Protein AF-A0A6P5RQX7-F1 (afdb_monomer_lite)

Foldseek 3Di:
DVPVLVVLVVVLVVLVVCLVDLVSLLVVVVVVVVVVVPPDDPPPDDPDDDDDDDDDDDDDDPPPPDDDDPPPVSVVVSVVSSVVSVVVSVVSVVVSVVVVVVVVVVVVVVVVVVVVVVD

InterPro domains:
  IPR039204 Magnesium transporter MRS2-like [PTHR13890] (1-102)

pLDDT: mean 71.57, std 18.92, range [36.16, 94.62]

Organism: Prunus avium (NCBI:txid42229)

Structure (mmCIF, N/CA/C/O backbone):
data_AF-A0A6P5RQX7-F1
#
_entry.id   AF-A0A6P5RQX7-F1
#
loop_
_atom_site.group_PDB
_atom_site.id
_atom_site.type_symbol
_atom_site.label_atom_id
_atom_site.label_alt_id
_atom_site.label_comp_id
_atom_site.label_asym_id
_atom_site.label_entity_id
_atom_site.label_seq_id
_atom_site.pdbx_PDB_ins_code
_atom_site.Cartn_x
_atom_site.Cartn_y
_atom_site.Cartn_z
_atom_site.occupancy
_atom_site.B_iso_or_equiv
_atom_site.auth_seq_id
_atom_site.auth_comp_id
_atom_site.auth_asym_id
_atom_site.auth_atom_id
_atom_site.pdbx_PDB_model_num
ATOM 1 N N . MET A 1 1 ? -15.799 2.959 12.706 1.00 58.81 1 MET A N 1
ATOM 2 C CA . MET A 1 1 ? -14.475 2.309 12.576 1.00 58.81 1 MET A CA 1
ATOM 3 C C . MET A 1 1 ? -14.263 1.589 11.246 1.00 58.81 1 MET A C 1
ATOM 5 O O . MET A 1 1 ? -13.166 1.661 10.719 1.00 58.81 1 MET A O 1
ATOM 9 N N . THR A 1 2 ? -15.286 0.970 10.652 1.00 71.06 2 THR A N 1
ATOM 10 C CA . THR A 1 2 ? -15.179 0.134 9.435 1.00 71.06 2 THR A CA 1
ATOM 11 C C . THR A 1 2 ? -14.559 0.805 8.202 1.00 71.06 2 THR A C 1
ATOM 13 O O . THR A 1 2 ? -13.843 0.154 7.451 1.00 71.06 2 THR A O 1
ATOM 16 N N . ARG A 1 3 ? -14.780 2.108 7.981 1.00 83.00 3 ARG A N 1
ATOM 17 C CA . ARG A 1 3 ? -14.325 2.784 6.750 1.00 83.00 3 ARG A CA 1
ATOM 18 C C . ARG A 1 3 ? -12.810 3.009 6.670 1.00 83.00 3 ARG A C 1
ATOM 20 O O . ARG A 1 3 ? -12.268 2.982 5.570 1.00 83.00 3 ARG A O 1
ATOM 27 N N . LEU A 1 4 ? -12.131 3.260 7.793 1.00 76.75 4 LEU A N 1
ATOM 28 C CA . LEU A 1 4 ? -10.672 3.431 7.795 1.00 76.75 4 LEU A CA 1
ATOM 29 C C . LEU A 1 4 ? -9.989 2.074 7.612 1.00 76.75 4 LEU A C 1
ATOM 31 O O . LEU A 1 4 ? -9.160 1.939 6.720 1.00 76.75 4 LEU A O 1
ATOM 35 N N . THR A 1 5 ? -10.419 1.065 8.373 1.00 78.38 5 THR A N 1
ATOM 36 C CA . THR A 1 5 ? -9.909 -0.307 8.265 1.00 78.38 5 THR A CA 1
ATOM 37 C C . THR A 1 5 ? -10.092 -0.869 6.857 1.00 78.38 5 THR A C 1
ATOM 39 O O . THR A 1 5 ? -9.146 -1.413 6.309 1.00 78.38 5 THR A O 1
ATOM 42 N N . ALA A 1 6 ? -11.248 -0.650 6.218 1.00 86.00 6 ALA A N 1
ATOM 43 C CA . ALA A 1 6 ? -11.485 -1.105 4.845 1.00 86.00 6 ALA A CA 1
ATOM 44 C C . ALA A 1 6 ? -10.532 -0.466 3.820 1.00 86.00 6 ALA A C 1
ATOM 46 O O . ALA A 1 6 ? -10.091 -1.128 2.888 1.00 86.00 6 ALA A O 1
ATOM 47 N N . ARG A 1 7 ? -10.195 0.821 3.983 1.00 87.19 7 ARG A N 1
ATOM 48 C CA . ARG A 1 7 ? -9.247 1.502 3.086 1.00 87.19 7 ARG A CA 1
ATOM 49 C C . ARG A 1 7 ? -7.816 1.024 3.299 1.00 87.19 7 ARG A C 1
ATOM 51 O O . ARG A 1 7 ? -7.095 0.884 2.325 1.00 87.19 7 ARG A O 1
ATOM 58 N N . VAL A 1 8 ? -7.421 0.792 4.550 1.00 81.94 8 VAL A N 1
ATOM 59 C CA . VAL A 1 8 ? -6.088 0.269 4.882 1.00 81.94 8 VAL A CA 1
ATOM 60 C C . VAL A 1 8 ? -5.938 -1.168 4.383 1.00 81.94 8 VAL A C 1
ATOM 62 O O . VAL A 1 8 ? -4.931 -1.479 3.765 1.00 81.94 8 VAL A O 1
ATOM 65 N N . GLN A 1 9 ? -6.964 -2.003 4.567 1.00 84.31 9 GLN A N 1
ATOM 66 C CA . GLN A 1 9 ? -6.983 -3.368 4.046 1.00 84.31 9 GLN A CA 1
ATOM 67 C C . GLN A 1 9 ? -6.858 -3.382 2.521 1.00 84.31 9 GLN A C 1
ATOM 69 O O . GLN A 1 9 ? -6.023 -4.091 1.989 1.00 84.31 9 GLN A O 1
ATOM 74 N N . LYS A 1 10 ? -7.604 -2.517 1.825 1.00 90.25 10 LYS A N 1
ATOM 75 C CA . LYS A 1 10 ? -7.499 -2.400 0.369 1.00 90.25 10 LYS A CA 1
ATOM 76 C C . LYS A 1 10 ? -6.079 -2.041 -0.095 1.00 90.25 10 LYS A C 1
ATOM 78 O O . LYS A 1 10 ? -5.602 -2.615 -1.061 1.00 90.25 10 LYS A O 1
ATOM 83 N N . VAL A 1 11 ? -5.416 -1.102 0.585 1.00 88.50 11 VAL A N 1
ATOM 84 C CA . VAL A 1 11 ? -4.027 -0.731 0.259 1.00 88.50 11 VAL A CA 1
ATOM 85 C C . VAL A 1 11 ? -3.074 -1.902 0.502 1.00 88.50 11 VAL A C 1
ATOM 87 O O . VAL A 1 11 ? -2.168 -2.104 -0.294 1.00 88.50 11 VAL A O 1
ATOM 90 N N . ARG A 1 12 ? -3.289 -2.681 1.569 1.00 90.00 12 ARG A N 1
ATOM 91 C CA . ARG A 1 12 ? -2.518 -3.899 1.846 1.00 90.00 12 ARG A CA 1
ATOM 92 C C . ARG A 1 12 ? -2.695 -4.932 0.728 1.00 90.00 12 ARG A C 1
ATOM 94 O O . ARG A 1 12 ? -1.697 -5.401 0.204 1.00 90.00 12 ARG A O 1
ATOM 101 N N . ASP A 1 13 ? -3.934 -5.216 0.332 1.00 90.38 13 ASP A N 1
ATOM 102 C CA . ASP A 1 13 ? -4.241 -6.230 -0.686 1.00 90.38 13 ASP A CA 1
ATOM 103 C C . ASP A 1 13 ? -3.711 -5.843 -2.083 1.00 90.38 13 ASP A C 1
ATOM 105 O O . ASP A 1 13 ? -3.285 -6.707 -2.845 1.00 90.38 13 ASP A O 1
ATOM 109 N N . GLU A 1 14 ? -3.749 -4.552 -2.442 1.00 90.38 14 GLU A N 1
ATOM 110 C CA . GLU A 1 14 ? -3.169 -4.043 -3.698 1.00 90.38 14 GLU A CA 1
ATOM 111 C C . GLU A 1 14 ? -1.634 -4.105 -3.680 1.00 90.38 14 GLU A C 1
ATOM 113 O O . GLU A 1 14 ? -1.022 -4.386 -4.707 1.00 90.38 14 GLU A O 1
ATOM 118 N N . LEU A 1 15 ? -1.012 -3.860 -2.522 1.00 87.25 15 LEU A N 1
ATOM 119 C CA . LEU A 1 15 ? 0.442 -3.909 -2.368 1.00 87.25 15 LEU A CA 1
ATOM 120 C C . LEU A 1 15 ? 0.976 -5.351 -2.359 1.00 87.25 15 LEU A C 1
ATOM 122 O O . LEU A 1 15 ? 2.039 -5.591 -2.913 1.00 87.25 15 LEU A O 1
ATOM 126 N N . GLU A 1 16 ? 0.232 -6.296 -1.776 1.00 89.44 16 GLU A N 1
ATOM 127 C CA . GLU A 1 16 ? 0.540 -7.736 -1.808 1.00 89.44 16 GLU A CA 1
ATOM 128 C C . GLU A 1 16 ? 0.488 -8.278 -3.243 1.00 89.44 16 GLU A C 1
ATOM 130 O O . GLU A 1 16 ? 1.441 -8.896 -3.695 1.00 89.44 16 GLU A O 1
ATOM 135 N N . GLN A 1 17 ? -0.566 -7.952 -4.002 1.00 89.12 17 GLN A N 1
ATOM 136 C CA . GLN A 1 17 ? -0.676 -8.363 -5.409 1.00 89.12 17 GLN A CA 1
ATOM 137 C C . GLN A 1 17 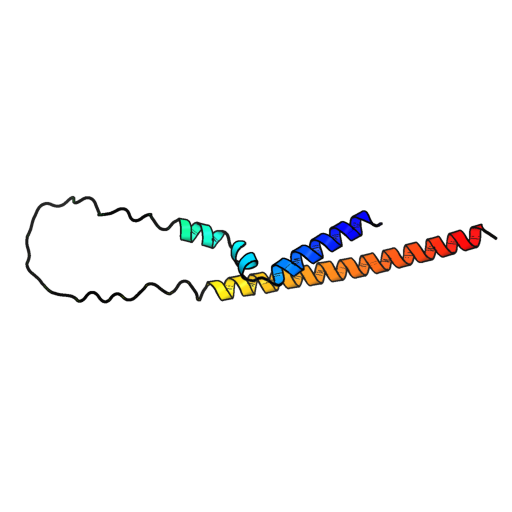? 0.463 -7.833 -6.284 1.00 89.12 17 GLN A C 1
ATOM 139 O O . GLN A 1 17 ? 0.927 -8.546 -7.162 1.00 89.12 17 GLN A O 1
ATOM 144 N N . LEU A 1 18 ? 0.907 -6.595 -6.048 1.00 88.31 18 LEU A N 1
ATOM 145 C CA . LEU A 1 18 ? 2.030 -6.012 -6.782 1.00 88.31 18 LEU A CA 1
ATOM 146 C C . LEU A 1 18 ? 3.376 -6.655 -6.407 1.00 88.31 18 LEU A C 1
ATOM 148 O O . LEU A 1 18 ? 4.265 -6.709 -7.245 1.00 88.31 18 LEU A O 1
ATOM 152 N N . LEU A 1 19 ? 3.539 -7.106 -5.158 1.00 85.75 19 LEU A N 1
ATOM 153 C CA . LEU A 1 19 ? 4.739 -7.826 -4.714 1.00 85.75 19 LEU A CA 1
ATOM 154 C C . LEU A 1 19 ? 4.802 -9.260 -5.261 1.00 85.75 19 LEU A C 1
ATOM 156 O O . LEU A 1 19 ? 5.894 -9.791 -5.404 1.00 85.75 19 LEU A O 1
ATOM 160 N N . ASP A 1 20 ? 3.660 -9.878 -5.569 1.00 89.31 20 ASP A N 1
ATOM 161 C CA . ASP A 1 20 ? 3.600 -11.243 -6.108 1.00 89.31 20 ASP A CA 1
ATOM 162 C C . ASP A 1 20 ? 3.934 -11.335 -7.618 1.00 89.31 20 ASP A C 1
ATOM 164 O O . ASP A 1 20 ? 4.200 -12.438 -8.105 1.00 89.31 20 ASP A O 1
ATOM 168 N N . ASP A 1 21 ? 3.898 -10.222 -8.368 1.00 88.06 21 ASP A N 1
ATOM 169 C CA . ASP A 1 21 ? 4.113 -10.190 -9.826 1.00 88.06 21 ASP A CA 1
ATOM 170 C C . ASP A 1 21 ? 5.214 -9.192 -10.244 1.00 88.06 21 ASP A C 1
ATOM 172 O O . ASP A 1 21 ? 5.004 -7.978 -10.343 1.00 88.06 21 ASP A O 1
ATOM 176 N N . ASP A 1 22 ? 6.400 -9.734 -10.540 1.00 80.88 22 ASP A N 1
ATOM 177 C CA . ASP A 1 22 ? 7.573 -8.979 -10.994 1.00 80.88 22 ASP A CA 1
ATOM 178 C C . ASP A 1 22 ? 7.337 -8.221 -12.317 1.00 80.88 22 ASP A C 1
ATOM 180 O O . ASP A 1 22 ? 7.966 -7.183 -12.546 1.00 80.88 22 ASP A O 1
ATOM 184 N N . ASP A 1 23 ? 6.431 -8.692 -13.189 1.00 80.62 23 ASP A N 1
ATOM 185 C CA . ASP A 1 23 ? 6.143 -8.034 -14.472 1.00 80.62 23 ASP A CA 1
ATOM 186 C C . ASP A 1 23 ? 5.379 -6.711 -14.251 1.00 80.62 23 ASP A C 1
ATOM 188 O O . ASP A 1 23 ? 5.726 -5.678 -14.840 1.00 80.62 23 ASP A O 1
ATOM 192 N N . ASP A 1 24 ? 4.386 -6.711 -13.353 1.00 82.56 24 ASP A N 1
ATOM 193 C CA . ASP A 1 24 ? 3.660 -5.499 -12.940 1.00 82.56 24 ASP A CA 1
ATOM 194 C C . ASP A 1 24 ? 4.586 -4.529 -12.175 1.00 82.56 24 ASP A C 1
ATOM 196 O O . ASP A 1 24 ? 4.460 -3.300 -12.285 1.00 82.56 24 ASP A O 1
ATOM 200 N N . MET A 1 25 ? 5.567 -5.064 -11.440 1.00 86.19 25 MET A N 1
ATOM 201 C CA . MET A 1 25 ? 6.573 -4.285 -10.716 1.00 86.19 25 MET A CA 1
ATOM 202 C C . MET A 1 25 ? 7.568 -3.591 -11.659 1.00 86.19 25 MET A C 1
ATOM 204 O O . MET A 1 25 ? 7.861 -2.399 -11.496 1.00 86.19 25 MET A O 1
ATOM 208 N N . ALA A 1 26 ? 8.043 -4.290 -12.693 1.00 77.50 26 ALA A N 1
ATOM 209 C CA . ALA A 1 26 ? 8.950 -3.745 -13.701 1.00 77.50 26 ALA A CA 1
ATOM 210 C C . ALA A 1 26 ? 8.326 -2.572 -14.480 1.00 77.50 26 ALA A C 1
ATOM 212 O O . ALA A 1 26 ? 9.016 -1.620 -14.873 1.00 77.50 26 ALA A O 1
ATOM 213 N N . ASP A 1 27 ? 7.003 -2.582 -14.656 1.00 77.00 27 ASP A N 1
ATOM 214 C CA . ASP A 1 27 ? 6.266 -1.543 -15.376 1.00 77.00 27 ASP A CA 1
ATOM 215 C C . ASP A 1 27 ? 6.282 -0.169 -14.670 1.00 77.00 27 ASP A C 1
ATOM 217 O O . ASP A 1 27 ? 6.112 0.875 -15.321 1.00 77.00 27 ASP A O 1
ATOM 221 N N . LEU A 1 28 ? 6.565 -0.138 -13.360 1.00 76.06 28 LEU A N 1
ATOM 222 C CA . LEU A 1 28 ? 6.739 1.089 -12.572 1.00 76.06 28 LEU A CA 1
ATOM 223 C C . LEU A 1 28 ? 8.070 1.802 -12.848 1.00 76.06 28 LEU A C 1
ATOM 225 O O . LEU A 1 28 ? 8.197 3.002 -12.575 1.00 76.06 28 LEU A O 1
ATOM 229 N N . TYR A 1 29 ? 9.051 1.123 -13.448 1.00 68.56 29 TYR A N 1
ATOM 230 C CA . TYR A 1 29 ? 10.355 1.697 -13.786 1.00 68.56 29 TYR A CA 1
ATOM 231 C C . TYR A 1 29 ? 10.301 2.532 -15.088 1.00 68.56 29 TYR A C 1
ATOM 233 O O . TYR A 1 29 ? 10.942 2.265 -16.110 1.00 68.56 29 TYR A O 1
ATOM 241 N N . LEU A 1 30 ? 9.521 3.620 -15.053 1.00 67.69 30 LEU A N 1
ATOM 242 C CA . LEU A 1 30 ? 9.188 4.467 -16.211 1.00 67.69 30 LEU A CA 1
ATOM 243 C C . LEU A 1 30 ? 10.401 5.129 -16.891 1.00 67.69 30 LEU A C 1
ATOM 245 O O . LEU A 1 30 ? 10.379 5.367 -18.103 1.00 67.69 30 LEU A O 1
ATOM 249 N N . SER A 1 31 ? 11.473 5.411 -16.143 1.00 64.00 31 SER A N 1
ATOM 250 C CA . SER A 1 31 ? 12.697 6.046 -16.661 1.00 64.00 31 SER A CA 1
ATOM 251 C C . SER A 1 31 ? 13.375 5.214 -17.756 1.00 64.00 31 SER A C 1
ATOM 253 O O . SER A 1 31 ? 13.911 5.763 -18.720 1.00 64.00 31 SER A O 1
ATOM 255 N N . ARG A 1 32 ? 13.293 3.882 -17.662 1.00 62.72 32 ARG A N 1
ATOM 256 C CA . ARG A 1 32 ? 13.812 2.946 -18.668 1.00 62.72 32 ARG A CA 1
ATOM 257 C C . ARG A 1 32 ? 12.869 2.810 -19.861 1.00 62.72 32 ARG A C 1
ATOM 259 O O . ARG A 1 32 ? 13.329 2.803 -21.003 1.00 62.72 32 ARG A O 1
ATOM 266 N N . LYS A 1 33 ? 11.556 2.779 -19.613 1.00 60.41 33 LYS A N 1
ATOM 267 C CA . LYS A 1 33 ? 10.509 2.709 -20.650 1.00 60.41 33 LYS A CA 1
ATOM 268 C C . LYS A 1 33 ? 10.582 3.906 -21.609 1.00 60.41 33 LYS A C 1
ATOM 270 O O . LYS A 1 33 ? 10.497 3.739 -22.825 1.00 60.41 33 LYS A O 1
ATOM 275 N N . LEU A 1 34 ? 10.855 5.102 -21.081 1.00 57.94 34 LEU A N 1
ATOM 276 C CA . LEU A 1 34 ? 11.112 6.315 -21.870 1.00 57.94 34 LEU A CA 1
ATOM 277 C C . LEU A 1 34 ? 12.457 6.282 -22.613 1.00 57.94 34 LEU A C 1
ATOM 279 O O . LEU A 1 34 ? 12.527 6.713 -23.765 1.00 57.94 34 LEU A O 1
ATOM 283 N N . ALA A 1 35 ? 13.511 5.731 -22.004 1.00 57.34 35 ALA A N 1
ATOM 284 C CA . ALA A 1 35 ? 14.810 5.567 -22.660 1.00 57.34 35 ALA A CA 1
ATOM 285 C C . ALA A 1 35 ? 14.754 4.573 -23.840 1.00 57.34 35 ALA A C 1
ATOM 287 O O . ALA A 1 35 ? 15.328 4.849 -24.894 1.00 57.34 35 ALA A O 1
ATOM 288 N N . GLY A 1 36 ? 14.009 3.469 -23.715 1.00 55.28 36 GLY A N 1
ATOM 289 C CA . GLY A 1 36 ? 13.765 2.510 -24.801 1.00 55.28 36 GLY A CA 1
ATOM 290 C C . GLY A 1 36 ? 12.896 3.072 -25.933 1.00 55.28 36 GLY A C 1
ATOM 291 O O . GLY A 1 36 ? 13.175 2.822 -27.105 1.00 55.28 36 GLY A O 1
ATOM 292 N N . ALA A 1 37 ? 11.906 3.911 -25.606 1.00 54.81 37 ALA A N 1
ATOM 293 C CA . ALA A 1 37 ? 11.092 4.632 -26.589 1.00 54.81 37 ALA A CA 1
ATOM 294 C C . ALA A 1 37 ? 11.861 5.754 -27.323 1.00 54.81 37 ALA A C 1
ATOM 296 O O . ALA A 1 37 ? 11.411 6.228 -28.364 1.00 54.81 37 ALA A O 1
ATOM 297 N N . SER A 1 38 ? 13.030 6.161 -26.810 1.00 45.34 38 SER A N 1
ATOM 298 C CA . SER A 1 38 ? 13.921 7.136 -27.456 1.00 45.34 38 SER A CA 1
ATOM 299 C C . SER A 1 38 ? 14.869 6.534 -28.502 1.00 45.34 38 SER A C 1
ATOM 301 O O . SER A 1 38 ? 15.633 7.275 -29.125 1.00 45.34 38 SER A O 1
ATOM 303 N N . SER A 1 39 ? 14.827 5.216 -28.746 1.00 42.31 39 SER A N 1
ATOM 304 C CA . SER A 1 39 ? 15.545 4.646 -29.890 1.00 42.31 39 SER A CA 1
ATOM 305 C C . SER A 1 39 ? 14.952 5.226 -31.174 1.00 42.31 39 SER A C 1
ATOM 307 O O . SER A 1 39 ? 13.743 5.094 -31.389 1.00 42.31 39 SER A O 1
ATOM 309 N N . PRO A 1 40 ? 15.751 5.885 -32.033 1.00 46.41 40 PRO A N 1
ATOM 310 C CA . PRO A 1 40 ? 15.217 6.454 -33.248 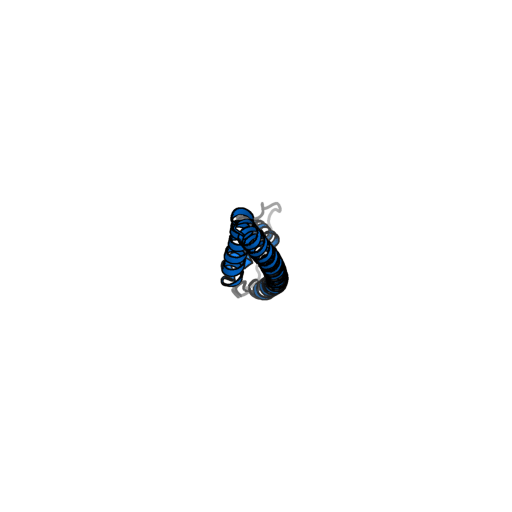1.00 46.41 40 PRO A CA 1
ATOM 311 C C . PRO A 1 40 ? 14.647 5.312 -34.078 1.00 46.41 40 PRO A C 1
ATOM 313 O O . PRO A 1 40 ? 15.331 4.332 -34.393 1.00 46.41 40 PRO A O 1
ATOM 316 N N . VAL A 1 41 ? 13.374 5.475 -34.435 1.00 42.97 41 VAL A N 1
ATOM 317 C CA . VAL A 1 41 ? 12.752 4.800 -35.566 1.00 42.97 41 VAL A CA 1
ATOM 318 C C . VAL A 1 41 ? 13.796 4.706 -36.677 1.00 42.97 41 VAL A C 1
ATOM 320 O O . VAL A 1 41 ? 14.531 5.664 -36.923 1.00 42.97 41 VAL A O 1
ATOM 323 N N . SER A 1 42 ? 13.911 3.537 -37.299 1.00 51.31 42 SER A N 1
ATOM 324 C CA . SER A 1 42 ? 14.839 3.300 -38.401 1.00 51.31 42 SER A CA 1
ATOM 325 C C . SER A 1 42 ? 14.603 4.315 -39.524 1.00 51.31 42 SER A C 1
ATOM 327 O O . SER A 1 42 ? 13.806 4.084 -40.428 1.00 51.31 42 SER A O 1
ATOM 329 N N . VAL A 1 43 ? 15.296 5.452 -39.470 1.00 40.53 43 VAL A N 1
ATOM 330 C CA . VAL A 1 43 ? 15.437 6.374 -40.588 1.00 40.53 43 VAL A CA 1
ATOM 331 C C . VAL A 1 43 ? 16.537 5.790 -41.450 1.00 40.53 43 VAL A C 1
ATOM 333 O O . VAL A 1 43 ? 17.726 5.828 -41.140 1.00 40.53 43 VAL A O 1
ATOM 336 N N . SER A 1 44 ? 16.085 5.162 -42.524 1.00 52.94 44 SER A N 1
ATOM 337 C CA . SER A 1 44 ? 16.889 4.760 -43.660 1.00 52.94 44 SER A CA 1
ATOM 338 C C . SER A 1 44 ? 17.812 5.896 -44.110 1.00 52.94 44 SER A C 1
ATOM 340 O O . SER A 1 44 ? 17.335 6.904 -44.623 1.00 52.94 44 SER A O 1
ATOM 342 N N . GLY A 1 45 ? 19.121 5.665 -43.993 1.00 49.09 45 GLY A N 1
ATOM 343 C CA . GLY A 1 45 ? 20.154 6.289 -44.820 1.00 49.09 45 GLY A CA 1
ATOM 344 C C . GLY A 1 45 ? 20.565 7.721 -44.436 1.00 49.09 45 GLY A C 1
ATOM 345 O O . GLY A 1 45 ? 19.734 8.624 -44.447 1.00 49.09 45 GLY A O 1
ATOM 346 N N . PRO A 1 46 ? 21.859 7.982 -44.175 1.00 44.66 46 PRO A N 1
ATOM 347 C CA . PRO A 1 46 ? 22.356 9.350 -44.064 1.00 44.66 46 PRO A CA 1
ATOM 348 C C . PRO A 1 46 ? 22.275 10.077 -45.425 1.00 44.66 46 PRO A C 1
ATOM 350 O O . PRO A 1 46 ? 22.573 9.463 -46.456 1.00 44.66 46 PRO A O 1
ATOM 353 N N . PRO A 1 47 ? 21.907 11.375 -45.469 1.00 42.97 47 PRO A N 1
ATOM 354 C CA . PRO A 1 47 ? 21.897 12.147 -46.703 1.00 42.97 47 PRO A CA 1
ATOM 355 C C . PRO A 1 47 ? 23.339 12.379 -47.173 1.00 42.97 47 PRO A C 1
ATOM 357 O O . PRO A 1 47 ? 24.163 13.000 -46.505 1.00 42.97 47 PRO A O 1
ATOM 360 N N . ASN A 1 48 ? 23.629 11.815 -48.338 1.00 50.00 48 ASN A N 1
ATOM 361 C CA . ASN A 1 48 ? 24.897 11.852 -49.050 1.00 50.00 48 ASN A CA 1
ATOM 362 C C . ASN A 1 48 ? 25.322 13.294 -49.398 1.00 50.00 48 ASN A C 1
ATOM 364 O O . ASN A 1 48 ? 24.697 13.925 -50.251 1.00 50.00 48 ASN A O 1
ATOM 368 N N . TRP A 1 49 ?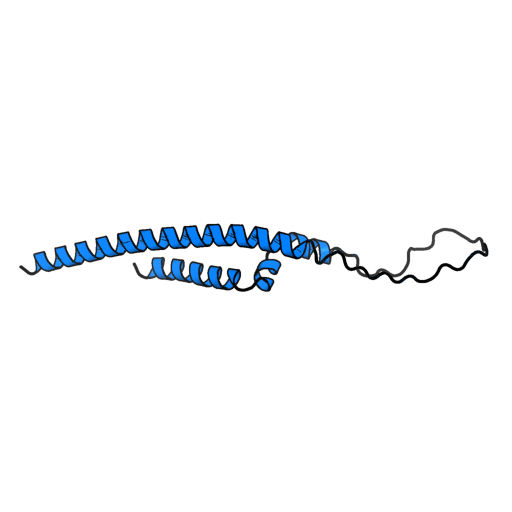 26.398 13.799 -48.783 1.00 46.84 49 TRP A N 1
ATOM 369 C CA . TRP A 1 49 ? 26.931 15.153 -49.025 1.00 46.84 49 TRP A CA 1
ATOM 370 C C . TRP A 1 49 ? 28.356 15.214 -49.586 1.00 46.84 49 TRP A C 1
ATOM 372 O O . TRP A 1 49 ? 28.978 16.273 -49.559 1.00 46.84 49 TRP A O 1
ATOM 382 N N . TYR A 1 50 ? 28.869 14.134 -50.184 1.00 39.34 50 TYR A N 1
ATOM 383 C CA . TYR A 1 50 ? 30.214 14.152 -50.774 1.00 39.34 50 TYR A CA 1
ATOM 384 C C . TYR A 1 50 ? 30.229 13.510 -52.173 1.00 39.34 50 TYR A C 1
ATOM 386 O O . TYR A 1 50 ? 29.731 12.393 -52.334 1.00 39.34 50 TYR A O 1
ATOM 394 N N . PRO A 1 51 ? 30.769 14.190 -53.206 1.00 44.72 51 PRO A N 1
ATOM 395 C CA . PRO A 1 51 ? 30.840 13.647 -54.554 1.00 44.72 51 PRO A CA 1
ATOM 396 C C . PRO A 1 51 ? 32.046 12.703 -54.706 1.00 44.72 51 PRO A C 1
ATOM 398 O O . PRO A 1 51 ? 33.172 13.055 -54.377 1.00 44.72 51 PRO A O 1
ATOM 401 N N . ALA A 1 52 ? 31.755 11.510 -55.229 1.00 43.75 52 ALA A N 1
ATOM 402 C CA . ALA A 1 52 ? 32.599 10.576 -55.983 1.00 43.75 52 ALA A CA 1
ATOM 403 C C . ALA A 1 52 ? 34.085 10.379 -55.597 1.00 43.75 52 ALA A C 1
ATOM 405 O O . ALA A 1 52 ? 34.947 11.204 -55.891 1.00 43.75 52 ALA A O 1
ATOM 406 N N . SER A 1 53 ? 34.416 9.154 -55.172 1.00 36.16 53 SER A N 1
ATOM 407 C CA . SER A 1 53 ? 35.621 8.430 -55.623 1.00 36.16 53 SER A CA 1
ATOM 408 C C . SER A 1 53 ? 35.428 6.912 -55.454 1.00 36.16 53 SER A C 1
ATOM 410 O O . SER A 1 53 ? 34.985 6.487 -54.386 1.00 36.16 53 SER A O 1
ATOM 412 N N . PRO A 1 54 ? 35.724 6.071 -56.469 1.00 51.22 54 PRO A N 1
ATOM 413 C CA . PRO A 1 54 ? 35.604 4.624 -56.360 1.00 51.22 54 PRO A CA 1
ATOM 414 C C . PRO A 1 54 ? 36.950 4.023 -55.942 1.00 51.22 54 PRO A C 1
ATOM 416 O O . PRO A 1 54 ? 37.871 3.947 -56.752 1.00 51.22 54 PRO A O 1
ATOM 419 N N . THR A 1 55 ? 37.061 3.541 -54.704 1.00 40.03 55 THR A N 1
ATOM 420 C CA . THR A 1 55 ? 38.214 2.727 -54.294 1.00 40.03 55 THR A CA 1
ATOM 421 C C . THR A 1 55 ? 37.743 1.359 -53.826 1.00 40.03 55 THR A C 1
ATOM 423 O O . THR A 1 55 ? 37.240 1.170 -52.723 1.00 40.03 55 THR A O 1
ATOM 426 N N . ILE A 1 56 ? 37.896 0.416 -54.753 1.00 50.12 56 ILE A N 1
ATOM 427 C CA . ILE A 1 56 ? 38.141 -1.016 -54.570 1.00 50.12 56 ILE A CA 1
ATOM 428 C C . ILE A 1 56 ? 38.712 -1.337 -53.180 1.00 50.12 56 ILE A C 1
ATOM 430 O O . ILE A 1 56 ? 39.790 -0.857 -52.840 1.00 50.12 56 ILE A O 1
ATOM 434 N N . GLY A 1 57 ? 38.066 -2.225 -52.416 1.00 40.44 57 GLY A N 1
ATOM 435 C CA . GLY A 1 57 ? 38.752 -2.826 -51.271 1.00 40.44 57 GLY A CA 1
ATOM 436 C C . GLY A 1 57 ? 37.896 -3.500 -50.206 1.00 40.44 57 GLY A C 1
ATOM 437 O O . GLY A 1 57 ? 37.470 -2.870 -49.253 1.00 40.44 57 GLY A O 1
ATOM 438 N N . SER A 1 58 ? 37.861 -4.827 -50.294 1.00 39.88 58 SER A N 1
ATOM 439 C CA . SER A 1 58 ? 37.858 -5.766 -49.166 1.00 39.88 58 SER A CA 1
ATOM 440 C C . SER A 1 58 ? 36.537 -6.192 -48.513 1.00 39.88 58 SER A C 1
ATOM 442 O O . SER A 1 58 ? 35.710 -5.425 -48.032 1.00 39.88 58 SER A O 1
ATOM 444 N N . LYS A 1 59 ? 36.424 -7.520 -48.480 1.00 57.47 59 LYS A N 1
ATOM 445 C CA . LYS A 1 59 ? 35.421 -8.362 -47.844 1.00 57.47 59 LYS A CA 1
ATOM 446 C C . LYS A 1 59 ? 35.629 -8.309 -46.334 1.00 57.47 59 LYS A C 1
ATOM 448 O O . LYS A 1 59 ? 36.697 -8.705 -45.874 1.00 57.47 59 LYS A O 1
ATOM 453 N N . ILE A 1 60 ? 34.609 -7.934 -45.567 1.00 47.09 60 ILE A N 1
ATOM 454 C CA . ILE A 1 60 ? 34.555 -8.301 -44.150 1.00 47.09 60 ILE A CA 1
ATOM 455 C C . ILE A 1 60 ? 33.156 -8.812 -43.840 1.00 47.09 60 ILE A C 1
ATOM 457 O O . ILE A 1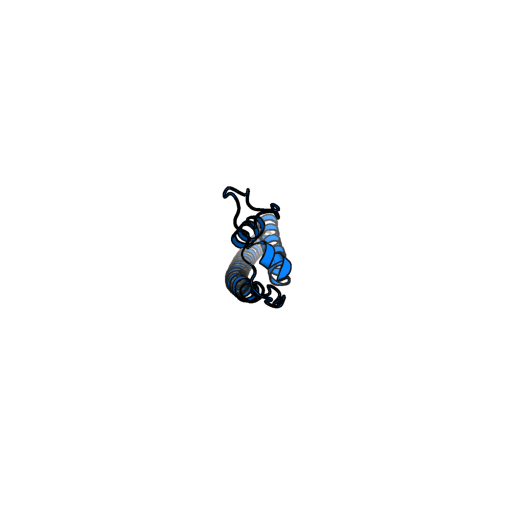 60 ? 32.133 -8.183 -44.102 1.00 47.09 60 ILE A O 1
ATOM 461 N N . SER A 1 61 ? 33.175 -10.045 -43.369 1.00 41.72 61 SER A N 1
ATOM 462 C CA . SER A 1 61 ? 32.077 -10.924 -43.045 1.00 41.72 61 SER A CA 1
ATOM 463 C C . SER A 1 61 ? 31.056 -10.258 -42.131 1.00 41.72 61 SER A C 1
ATOM 465 O O . SER A 1 61 ? 31.393 -9.669 -41.105 1.00 41.72 61 SER A O 1
ATOM 467 N N . ARG A 1 62 ? 29.787 -10.432 -42.497 1.00 52.62 62 ARG A N 1
ATOM 468 C CA . ARG A 1 62 ? 28.602 -10.158 -41.687 1.00 52.62 62 ARG A CA 1
ATOM 469 C C . ARG A 1 62 ? 28.628 -11.069 -40.453 1.00 52.62 62 ARG A C 1
ATOM 471 O O . ARG A 1 62 ? 28.031 -12.139 -40.448 1.00 52.62 62 ARG A O 1
ATOM 478 N N . ALA A 1 63 ? 29.362 -10.663 -39.423 1.00 42.16 63 ALA A N 1
ATOM 479 C CA . ALA A 1 63 ? 29.209 -11.197 -38.081 1.00 42.16 63 ALA A CA 1
ATOM 480 C C . ALA A 1 63 ? 28.012 -10.485 -37.448 1.00 42.16 63 ALA A C 1
ATOM 482 O O . ALA A 1 63 ? 28.149 -9.461 -36.782 1.00 42.16 63 ALA A O 1
ATOM 483 N N . SER A 1 64 ? 26.821 -11.023 -37.702 1.00 52.81 64 SER A N 1
ATOM 484 C CA . SER A 1 64 ? 25.647 -10.756 -36.882 1.00 52.81 64 SER A CA 1
ATOM 485 C C . SER A 1 64 ? 25.945 -11.260 -35.471 1.00 52.81 64 SER A C 1
ATOM 487 O O . SER A 1 64 ? 25.736 -12.430 -35.166 1.00 52.81 64 SER A O 1
ATOM 489 N N . ARG A 1 65 ? 26.481 -10.398 -34.606 1.00 51.34 65 ARG A N 1
ATOM 490 C CA . ARG A 1 65 ? 26.411 -10.615 -33.163 1.00 51.34 65 ARG A CA 1
ATOM 491 C C . ARG A 1 65 ? 25.269 -9.765 -32.657 1.00 51.34 65 ARG A C 1
ATOM 493 O O . ARG A 1 65 ? 25.379 -8.552 -32.527 1.00 51.34 65 ARG A O 1
ATOM 500 N N . ALA A 1 66 ? 24.160 -10.476 -32.508 1.00 45.62 66 ALA A N 1
ATOM 501 C CA . ALA A 1 66 ? 22.924 -10.039 -31.915 1.00 45.62 66 ALA A CA 1
ATOM 502 C C . ALA A 1 66 ? 23.181 -9.196 -30.664 1.00 45.62 66 ALA A C 1
ATOM 504 O O . ALA A 1 66 ? 23.919 -9.580 -29.756 1.00 45.62 66 ALA A O 1
ATOM 505 N N . SER A 1 67 ? 22.539 -8.041 -30.663 1.00 52.38 67 SER A N 1
ATOM 506 C CA . SER A 1 67 ? 22.264 -7.202 -29.515 1.00 52.38 67 SER A CA 1
ATOM 507 C C . SER A 1 67 ? 21.510 -8.027 -28.470 1.00 52.38 67 SER A C 1
ATOM 509 O O . SER A 1 67 ? 20.334 -8.297 -28.666 1.00 52.38 67 SER A O 1
ATOM 511 N N . ILE A 1 68 ? 22.162 -8.439 -27.381 1.00 55.34 68 ILE A N 1
ATOM 512 C CA . ILE A 1 68 ? 21.494 -8.888 -26.148 1.00 55.34 68 ILE A CA 1
ATOM 513 C C . ILE A 1 68 ? 22.399 -8.491 -24.977 1.00 55.34 68 ILE A C 1
ATOM 515 O O . ILE A 1 68 ? 23.285 -9.239 -24.574 1.00 55.34 68 ILE A O 1
ATOM 519 N N . ALA A 1 69 ? 22.225 -7.272 -24.472 1.00 45.94 69 ALA A N 1
ATOM 520 C CA . ALA A 1 69 ? 22.853 -6.822 -23.226 1.00 45.94 69 ALA A CA 1
ATOM 521 C C . ALA A 1 69 ? 21.901 -5.984 -22.354 1.00 45.94 69 ALA A C 1
ATOM 523 O O . ALA A 1 69 ? 22.345 -5.363 -21.398 1.00 45.94 69 ALA A O 1
ATOM 524 N N . THR A 1 70 ? 20.598 -5.967 -22.655 1.00 51.59 70 THR A N 1
ATOM 525 C CA . THR A 1 70 ? 19.604 -5.211 -21.874 1.00 51.59 70 THR A CA 1
ATOM 526 C C . THR A 1 70 ? 18.967 -6.020 -20.742 1.00 51.59 70 THR A C 1
ATOM 528 O O . THR A 1 70 ? 18.381 -5.419 -19.858 1.00 51.59 70 THR A O 1
ATOM 531 N N . VAL A 1 71 ? 19.117 -7.350 -20.718 1.00 51.81 71 VAL A N 1
ATOM 532 C CA . VAL A 1 71 ? 18.441 -8.218 -19.728 1.00 51.81 71 VAL A CA 1
ATOM 533 C C . VAL A 1 71 ? 19.051 -8.116 -18.320 1.00 51.81 71 VAL A C 1
ATOM 535 O O . VAL A 1 71 ? 18.329 -8.102 -17.338 1.00 51.81 71 VAL A O 1
ATOM 538 N N . ARG A 1 72 ? 20.375 -7.955 -18.184 1.00 49.47 72 ARG A N 1
ATOM 539 C CA . ARG A 1 72 ? 21.041 -8.027 -16.862 1.00 49.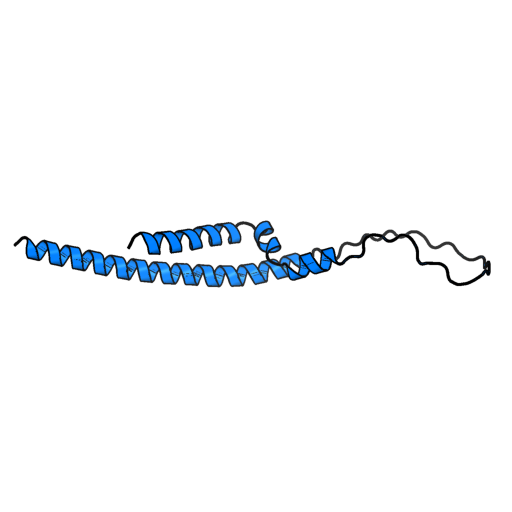47 72 ARG A CA 1
ATOM 540 C C . ARG A 1 72 ? 20.823 -6.828 -15.937 1.00 49.47 72 ARG A C 1
ATOM 542 O O . ARG A 1 72 ? 21.142 -6.917 -14.759 1.00 49.47 72 ARG A O 1
ATOM 549 N N . GLY A 1 73 ? 20.367 -5.698 -16.469 1.00 53.28 73 GLY A N 1
ATOM 550 C CA . GLY A 1 73 ? 20.065 -4.522 -15.651 1.00 53.28 73 GLY A CA 1
ATOM 551 C C . GLY A 1 73 ? 18.625 -4.501 -15.156 1.00 53.28 73 GLY A C 1
ATOM 552 O O . GLY A 1 73 ? 18.276 -3.594 -14.425 1.00 53.28 73 GLY A O 1
ATOM 553 N N . ASP A 1 74 ? 17.768 -5.395 -15.644 1.00 56.75 74 ASP A N 1
ATOM 554 C CA . ASP A 1 74 ? 16.341 -5.435 -15.305 1.00 56.75 74 ASP A CA 1
ATOM 555 C C . ASP A 1 74 ? 16.118 -6.077 -13.935 1.00 56.75 74 ASP A C 1
ATOM 557 O O . ASP A 1 74 ? 15.478 -5.501 -13.070 1.00 56.75 74 ASP A O 1
ATOM 561 N N . GLU A 1 75 ? 16.788 -7.205 -13.710 1.00 60.03 75 GLU A N 1
ATOM 562 C CA . GLU A 1 75 ? 16.673 -8.026 -12.501 1.00 60.03 75 GLU A CA 1
ATOM 563 C C . GLU A 1 75 ? 17.110 -7.269 -11.228 1.00 60.03 75 GLU A C 1
ATOM 565 O O . GLU A 1 75 ? 16.460 -7.375 -10.197 1.00 60.03 75 GLU A O 1
ATOM 570 N N . ASN A 1 76 ? 18.174 -6.453 -11.303 1.00 66.44 76 ASN A N 1
ATOM 571 C CA . ASN A 1 76 ? 18.659 -5.676 -10.148 1.00 66.44 76 ASN A CA 1
ATOM 572 C C . ASN A 1 76 ? 17.760 -4.469 -9.826 1.00 66.44 76 ASN A C 1
ATOM 574 O O . ASN A 1 76 ? 17.664 -4.072 -8.669 1.00 66.44 76 ASN A O 1
ATOM 578 N N . ASP A 1 77 ? 17.130 -3.871 -10.844 1.00 73.69 77 ASP A N 1
ATOM 579 C CA . ASP A 1 77 ? 16.237 -2.723 -10.652 1.00 73.69 77 ASP A CA 1
ATOM 580 C C . ASP A 1 77 ? 14.904 -3.174 -10.024 1.00 73.69 77 ASP A C 1
ATOM 582 O O . ASP A 1 77 ? 14.343 -2.457 -9.195 1.00 73.69 77 ASP A O 1
ATOM 586 N N . VAL A 1 78 ? 14.420 -4.369 -10.390 1.00 79.19 78 VAL A N 1
ATOM 587 C CA . VAL A 1 78 ? 13.240 -5.000 -9.776 1.00 79.19 78 VAL A CA 1
ATOM 588 C C . VAL A 1 78 ? 13.532 -5.395 -8.325 1.00 79.19 78 VAL A C 1
ATOM 590 O O . VAL A 1 78 ? 12.770 -5.014 -7.445 1.00 79.19 78 VAL A O 1
ATOM 593 N N . GLU A 1 79 ? 14.673 -6.032 -8.042 1.00 83.88 79 GLU A N 1
ATOM 594 C CA . GLU A 1 79 ? 15.068 -6.435 -6.677 1.00 83.88 79 GLU A CA 1
ATOM 595 C C . GLU A 1 79 ? 15.207 -5.233 -5.712 1.00 83.88 79 GLU A C 1
ATOM 597 O O . GLU A 1 79 ? 14.789 -5.291 -4.553 1.00 83.88 79 GLU A O 1
ATOM 602 N N . GLU A 1 80 ? 15.750 -4.095 -6.171 1.00 84.62 80 GLU A N 1
ATOM 603 C CA . GLU A 1 80 ? 15.799 -2.867 -5.357 1.00 84.62 80 GLU A CA 1
ATOM 604 C C . GLU A 1 80 ? 14.393 -2.319 -5.053 1.00 84.62 80 GLU A C 1
ATOM 606 O O . GLU A 1 80 ? 14.128 -1.851 -3.937 1.00 84.62 80 GLU A O 1
ATOM 611 N N . LEU A 1 81 ? 13.485 -2.384 -6.033 1.00 85.44 81 LEU A N 1
ATOM 612 C CA . LEU A 1 81 ? 12.105 -1.933 -5.886 1.00 85.44 81 LEU A CA 1
ATOM 613 C C . LEU A 1 81 ? 11.301 -2.856 -4.955 1.00 85.44 81 LEU A C 1
ATOM 615 O O . LEU A 1 81 ? 10.556 -2.351 -4.110 1.00 85.44 81 LEU A O 1
ATOM 619 N N . GLU A 1 82 ? 11.516 -4.168 -5.049 1.00 86.25 82 GLU A N 1
ATOM 620 C CA . GLU A 1 82 ? 10.937 -5.194 -4.179 1.00 86.25 82 GLU A CA 1
ATOM 621 C C . GLU A 1 82 ? 11.304 -4.933 -2.711 1.00 86.25 82 GLU A C 1
ATOM 623 O O . GLU A 1 82 ? 10.417 -4.752 -1.876 1.00 86.25 82 GLU A O 1
ATOM 628 N N . MET A 1 83 ? 12.597 -4.765 -2.397 1.00 93.12 83 MET A N 1
ATOM 629 C CA . MET A 1 83 ? 13.049 -4.472 -1.027 1.00 93.12 83 MET A CA 1
ATOM 630 C C . MET A 1 83 ? 12.391 -3.216 -0.432 1.00 93.12 83 MET A C 1
ATOM 632 O O . MET A 1 83 ? 12.058 -3.172 0.759 1.00 93.12 83 MET A O 1
ATOM 636 N N . LEU A 1 84 ? 12.218 -2.161 -1.236 1.00 90.75 84 LEU A N 1
ATOM 637 C CA . LEU A 1 84 ? 11.577 -0.927 -0.782 1.00 90.75 84 LEU A CA 1
ATOM 638 C C . LEU A 1 84 ? 10.082 -1.141 -0.517 1.00 90.75 84 LEU A C 1
ATOM 640 O O . LEU A 1 84 ? 9.574 -0.707 0.523 1.00 90.75 84 LEU A O 1
ATOM 644 N N . LEU A 1 85 ? 9.379 -1.782 -1.452 1.00 88.62 85 LEU A N 1
ATOM 645 C CA . LEU A 1 85 ? 7.951 -2.069 -1.335 1.00 88.62 85 LEU A CA 1
ATOM 646 C C . LEU A 1 85 ? 7.670 -2.986 -0.139 1.00 88.62 85 LEU A C 1
ATOM 648 O O . LEU A 1 85 ? 6.755 -2.701 0.635 1.00 88.62 85 LEU A O 1
ATOM 652 N N . GLU A 1 86 ? 8.503 -4.001 0.088 1.00 91.69 86 GLU A N 1
ATOM 653 C CA . GLU A 1 86 ? 8.380 -4.934 1.209 1.00 91.69 86 GLU A CA 1
ATOM 654 C C . GLU A 1 86 ? 8.564 -4.229 2.569 1.00 91.69 86 GLU A C 1
ATOM 656 O O . GLU A 1 86 ? 7.790 -4.438 3.512 1.00 91.69 86 GLU A O 1
ATOM 661 N N . ALA A 1 87 ? 9.511 -3.288 2.667 1.00 94.62 87 ALA A N 1
ATOM 662 C CA . ALA A 1 87 ? 9.689 -2.469 3.868 1.00 94.62 87 ALA A CA 1
ATOM 663 C C . ALA A 1 87 ? 8.456 -1.592 4.172 1.00 94.62 87 ALA A C 1
ATOM 665 O O . ALA A 1 87 ? 8.050 -1.454 5.336 1.00 94.62 87 ALA A O 1
ATOM 666 N N . TYR A 1 88 ? 7.832 -1.011 3.141 1.00 91.06 88 TYR A N 1
ATOM 667 C CA . TYR A 1 88 ? 6.581 -0.263 3.292 1.00 91.06 88 TYR A CA 1
ATOM 668 C C . TYR A 1 88 ? 5.404 -1.177 3.648 1.00 91.06 88 TYR A C 1
ATOM 670 O O . TYR A 1 88 ? 4.599 -0.805 4.507 1.00 91.06 88 TYR A O 1
ATOM 678 N N . PHE A 1 89 ? 5.330 -2.376 3.067 1.00 90.75 89 PHE A N 1
ATOM 679 C CA . PHE A 1 89 ? 4.313 -3.376 3.390 1.00 90.75 89 PHE A CA 1
ATOM 680 C C . PHE A 1 89 ? 4.361 -3.751 4.876 1.00 90.75 89 PHE A C 1
ATOM 682 O O . PHE A 1 89 ? 3.361 -3.608 5.587 1.00 90.75 89 PHE A O 1
ATOM 689 N N . MET A 1 90 ? 5.545 -4.086 5.402 1.00 92.75 90 MET A N 1
ATOM 690 C CA . MET A 1 90 ? 5.718 -4.369 6.834 1.00 92.75 90 MET A CA 1
ATOM 691 C C . MET A 1 90 ? 5.336 -3.180 7.725 1.00 92.75 90 MET A C 1
ATOM 693 O O . MET A 1 90 ? 4.769 -3.361 8.807 1.00 92.75 90 MET A O 1
ATOM 697 N N . GLN A 1 91 ? 5.622 -1.946 7.298 1.00 92.69 91 GLN A N 1
ATOM 698 C CA . GLN A 1 91 ? 5.233 -0.751 8.050 1.00 92.69 91 GLN A CA 1
ATOM 699 C C . GLN A 1 91 ? 3.707 -0.562 8.090 1.00 92.69 91 GLN A C 1
ATOM 701 O O . GLN A 1 91 ? 3.156 -0.186 9.137 1.00 92.69 91 GLN A O 1
ATOM 706 N N . ILE A 1 92 ? 3.024 -0.814 6.972 1.00 89.44 92 ILE A N 1
ATOM 707 C CA . ILE A 1 92 ? 1.564 -0.750 6.874 1.00 89.44 92 ILE A CA 1
ATOM 708 C C . ILE A 1 92 ? 0.943 -1.802 7.793 1.00 89.44 92 ILE A C 1
ATOM 710 O O . ILE A 1 92 ? 0.101 -1.444 8.621 1.00 89.44 92 ILE A O 1
ATOM 714 N N . ASP A 1 93 ? 1.422 -3.044 7.749 1.00 89.06 93 ASP A N 1
ATOM 715 C CA . ASP A 1 93 ? 0.954 -4.127 8.620 1.00 89.06 93 ASP A CA 1
ATOM 716 C C . ASP A 1 93 ? 1.188 -3.824 10.102 1.00 89.06 93 ASP A C 1
ATOM 718 O O . ASP A 1 93 ? 0.286 -3.963 10.936 1.00 89.06 93 ASP A O 1
ATOM 722 N N . GLY A 1 94 ? 2.367 -3.305 10.451 1.00 91.81 94 GLY A N 1
ATOM 723 C CA . GLY A 1 94 ? 2.660 -2.868 11.814 1.00 91.81 94 GLY A CA 1
ATOM 724 C C . GLY A 1 94 ? 1.720 -1.756 12.296 1.00 91.81 94 GLY A C 1
ATOM 725 O O . GLY A 1 94 ? 1.316 -1.729 13.463 1.00 91.81 94 GLY A O 1
ATOM 726 N N . THR A 1 95 ? 1.335 -0.840 11.407 1.00 89.06 95 THR A N 1
ATOM 727 C CA . THR A 1 95 ? 0.371 0.230 11.707 1.00 89.06 95 THR A CA 1
ATOM 728 C C . THR A 1 95 ? -1.050 -0.317 11.837 1.00 89.06 95 THR A C 1
ATOM 730 O O . THR A 1 95 ? -1.772 0.072 12.759 1.00 89.06 95 THR A O 1
ATOM 733 N N . LEU A 1 96 ? -1.436 -1.259 10.975 1.00 87.06 96 LEU A N 1
ATOM 734 C CA . LEU A 1 96 ? -2.724 -1.947 11.012 1.00 87.06 96 LEU A CA 1
ATOM 735 C C . LEU A 1 96 ? -2.888 -2.702 12.336 1.00 87.06 96 LEU A C 1
ATOM 737 O O . LEU A 1 96 ? -3.900 -2.529 13.012 1.00 87.06 96 LEU A O 1
ATOM 741 N N . ASN A 1 97 ? -1.864 -3.432 12.782 1.00 89.38 97 ASN A N 1
ATOM 742 C CA . ASN A 1 97 ? -1.891 -4.154 14.054 1.00 89.38 97 ASN A CA 1
ATOM 743 C C . ASN A 1 97 ? -2.064 -3.216 15.269 1.00 89.38 97 ASN A C 1
ATOM 745 O O . ASN A 1 97 ? -2.840 -3.490 16.192 1.00 89.38 97 ASN A O 1
ATOM 749 N N . LYS A 1 98 ? -1.397 -2.053 15.256 1.00 90.38 98 LYS A N 1
ATOM 750 C CA . LYS A 1 98 ? -1.579 -1.019 16.292 1.00 90.38 98 LYS A CA 1
ATOM 751 C C . LYS A 1 98 ? -3.002 -0.460 16.284 1.00 90.38 98 LYS A C 1
ATOM 753 O O . LYS A 1 98 ? -3.612 -0.343 17.346 1.00 90.38 98 LYS A O 1
ATOM 758 N N . LEU A 1 99 ? -3.543 -0.144 15.105 1.00 87.00 99 LEU A N 1
ATOM 759 C CA . LEU A 1 99 ? -4.926 0.317 14.964 1.00 87.00 99 LEU A CA 1
ATOM 760 C C . LEU A 1 99 ? -5.918 -0.743 15.448 1.00 87.00 99 LEU A C 1
ATOM 762 O O . LEU A 1 99 ? -6.833 -0.405 16.191 1.00 87.00 99 LEU A O 1
ATOM 766 N N . ALA A 1 100 ? -5.715 -2.014 15.098 1.00 86.50 100 ALA A N 1
ATOM 767 C CA . ALA A 1 100 ? -6.552 -3.121 15.551 1.00 86.50 100 ALA A CA 1
ATOM 768 C C . ALA A 1 100 ? -6.565 -3.231 17.083 1.00 86.50 100 ALA A C 1
ATOM 770 O O . ALA A 1 100 ? -7.632 -3.347 17.683 1.00 86.50 100 ALA A O 1
ATOM 771 N N . THR A 1 101 ? -5.400 -3.091 17.722 1.00 92.06 101 THR A N 1
ATOM 772 C CA . THR A 1 101 ? -5.283 -3.082 19.187 1.00 92.06 101 THR A CA 1
ATOM 773 C C . THR A 1 101 ? -6.062 -1.922 19.811 1.00 92.06 101 THR A C 1
ATOM 775 O O . THR A 1 101 ? -6.833 -2.126 20.747 1.00 92.06 101 THR A O 1
ATOM 778 N N . VAL A 1 102 ? -5.909 -0.701 19.284 1.00 90.88 102 VAL A N 1
ATOM 779 C CA . VAL A 1 102 ? -6.643 0.478 19.779 1.00 90.88 102 VAL A CA 1
ATOM 780 C C . VAL A 1 102 ? -8.152 0.296 19.611 1.00 90.88 102 VAL A C 1
ATOM 782 O O . VAL A 1 102 ? -8.911 0.597 20.532 1.00 90.88 102 VAL A O 1
ATOM 785 N N . CYS A 1 103 ? -8.590 -0.226 18.464 1.00 88.50 103 CYS A N 1
ATOM 786 C CA . CYS A 1 103 ? -9.997 -0.517 18.211 1.00 88.50 103 CYS A CA 1
ATOM 787 C C . CYS A 1 103 ? -10.552 -1.528 19.222 1.00 88.50 103 CYS A C 1
ATOM 789 O O . CYS A 1 103 ? -11.589 -1.267 19.824 1.00 88.50 103 CYS A O 1
ATOM 791 N N . ALA A 1 104 ? -9.828 -2.620 19.486 1.00 89.44 104 ALA A N 1
ATOM 792 C CA . ALA A 1 104 ? -10.241 -3.634 20.453 1.00 89.44 104 ALA A CA 1
ATOM 793 C C . ALA A 1 104 ? -10.367 -3.076 21.882 1.00 89.44 104 ALA A C 1
ATOM 795 O O . ALA A 1 104 ? -11.308 -3.414 22.599 1.00 89.44 104 ALA A O 1
ATOM 796 N N . VAL A 1 105 ? -9.455 -2.187 22.299 1.00 92.00 105 VAL A N 1
ATOM 797 C CA . VAL A 1 105 ? -9.527 -1.529 23.616 1.00 92.00 105 VAL A CA 1
ATOM 798 C C . VAL A 1 105 ? -10.753 -0.621 23.719 1.00 92.00 105 VAL A C 1
ATOM 800 O O . VAL A 1 105 ? -11.446 -0.636 24.738 1.00 92.00 105 VAL A O 1
ATOM 803 N N . LEU A 1 106 ? -11.040 0.160 22.675 1.00 92.00 106 LEU A N 1
ATOM 804 C CA . LEU A 1 106 ? -12.216 1.032 22.641 1.00 92.00 106 LEU A CA 1
ATOM 805 C C . LEU 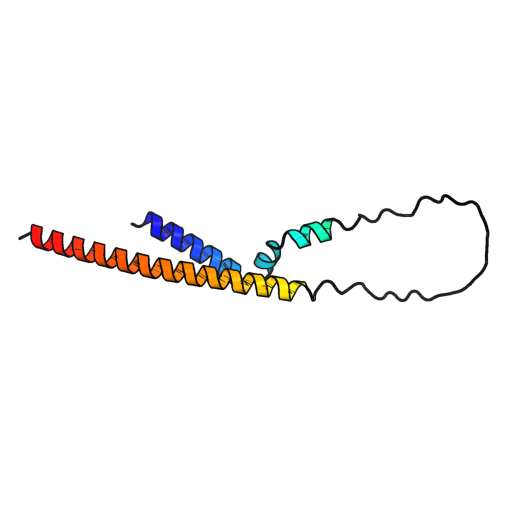A 1 106 ? -13.519 0.224 22.667 1.00 92.00 106 LEU A C 1
ATOM 807 O O . LEU A 1 106 ? -14.429 0.574 23.419 1.00 92.00 106 LEU A O 1
ATOM 811 N N . ASP A 1 107 ? -13.584 -0.873 21.913 1.00 89.31 107 ASP A N 1
ATOM 812 C CA . ASP A 1 107 ? -14.738 -1.775 21.905 1.00 89.31 107 ASP A CA 1
ATOM 813 C C . ASP A 1 107 ? -14.953 -2.424 23.282 1.00 89.31 107 ASP A C 1
ATOM 815 O O . ASP A 1 107 ? -16.078 -2.440 23.789 1.00 89.31 107 ASP A O 1
ATOM 819 N N . ALA A 1 108 ? -13.884 -2.877 23.948 1.00 90.19 108 ALA A N 1
ATOM 820 C CA . ALA A 1 108 ? -13.961 -3.431 25.300 1.00 90.19 108 ALA A CA 1
ATOM 821 C C . ALA A 1 108 ? -14.447 -2.394 26.330 1.00 90.19 108 ALA A C 1
ATOM 823 O O . ALA A 1 108 ? -15.278 -2.708 27.184 1.00 90.19 108 ALA A O 1
ATOM 824 N N . TYR A 1 109 ? -13.977 -1.146 26.233 1.00 90.94 109 TYR A N 1
ATOM 825 C CA . TYR A 1 109 ? -14.405 -0.065 27.123 1.00 90.94 109 TYR A CA 1
ATOM 826 C C . TYR A 1 109 ? -15.879 0.305 26.920 1.00 90.94 109 TYR A C 1
ATOM 828 O O . TYR A 1 109 ? -16.611 0.489 27.893 1.00 90.94 109 TYR A O 1
ATOM 836 N N . LEU A 1 110 ? -16.340 0.378 25.668 1.00 89.44 110 LEU A N 1
ATOM 837 C CA . LEU A 1 110 ? -17.748 0.625 25.353 1.00 89.44 110 LEU A CA 1
ATOM 838 C C . LEU A 1 110 ? -18.638 -0.515 25.850 1.00 89.44 110 LEU A C 1
ATOM 840 O O . LEU A 1 110 ? -19.662 -0.250 26.479 1.00 89.44 110 LEU A O 1
ATOM 844 N N . SER A 1 111 ? -18.227 -1.768 25.636 1.00 90.69 111 SER A N 1
ATOM 845 C CA . SER A 1 111 ? -18.948 -2.940 26.142 1.00 90.69 111 SER A CA 1
ATOM 846 C C . SER A 1 111 ? -19.055 -2.920 27.668 1.00 90.69 111 SER A C 1
ATOM 848 O O . SER A 1 111 ? -20.129 -3.173 28.209 1.00 90.69 111 SER A O 1
ATOM 850 N N . PHE A 1 112 ? -17.968 -2.578 28.366 1.00 90.69 112 PHE A N 1
ATOM 851 C CA . PHE A 1 112 ? -17.960 -2.435 29.821 1.00 90.69 112 PHE A CA 1
ATOM 852 C C . PHE A 1 112 ? -18.876 -1.293 30.278 1.00 90.69 112 PHE A C 1
ATOM 854 O O . PHE A 1 112 ? -19.710 -1.473 31.161 1.00 90.69 112 PHE A O 1
ATOM 861 N N . SER A 1 113 ? -18.776 -0.121 29.649 1.00 89.19 113 SER A N 1
ATOM 862 C CA . SER A 1 113 ? -19.590 1.038 30.015 1.00 89.19 113 SER A CA 1
ATOM 863 C C . SER A 1 113 ? -21.085 0.819 29.776 1.00 89.19 113 SER A C 1
ATOM 865 O O . SER A 1 113 ? -21.884 1.366 30.533 1.00 89.19 113 SER A O 1
ATOM 867 N N . LEU A 1 114 ? -21.474 0.067 28.741 1.00 87.75 114 LEU A N 1
ATOM 868 C CA . LEU A 1 114 ? -22.872 -0.289 28.488 1.00 87.75 114 LEU A CA 1
ATOM 869 C C . LEU A 1 114 ? -23.388 -1.292 29.524 1.00 87.75 114 LEU A C 1
ATOM 871 O O . LEU A 1 114 ? -24.462 -1.073 30.076 1.00 87.75 114 LEU A O 1
ATOM 875 N N . ALA A 1 115 ? -22.592 -2.311 29.865 1.00 90.00 115 ALA A N 1
ATOM 876 C CA . ALA A 1 115 ? -22.952 -3.295 30.888 1.00 90.00 115 ALA A CA 1
ATOM 877 C C . ALA A 1 115 ? -23.186 -2.660 32.274 1.00 90.00 115 ALA A C 1
ATOM 879 O O . ALA A 1 115 ? -24.060 -3.095 33.015 1.00 90.00 115 ALA A O 1
ATOM 880 N N . TYR A 1 116 ? -22.449 -1.597 32.614 1.00 83.75 116 TYR A N 1
ATOM 881 C CA . TYR A 1 116 ? -22.647 -0.847 33.863 1.00 83.75 116 TYR A CA 1
ATOM 882 C C . TYR A 1 116 ? -23.821 0.135 33.837 1.00 83.75 116 TYR A C 1
ATOM 884 O O . TYR A 1 116 ? -24.199 0.646 34.885 1.00 83.75 116 TYR A O 1
ATOM 892 N N . LYS A 1 117 ? -24.373 0.441 32.661 1.00 78.12 117 LYS A N 1
ATOM 893 C CA . LYS A 1 117 ? -25.498 1.373 32.516 1.00 78.12 117 LYS A CA 1
ATOM 894 C C . LYS A 1 117 ? -26.858 0.667 32.544 1.00 78.12 117 LYS A C 1
ATOM 896 O O . LYS A 1 117 ? -27.872 1.334 32.720 1.00 78.12 117 LYS A O 1
ATOM 901 N N . GLU A 1 118 ? -26.873 -0.652 32.357 1.00 71.00 118 GLU A N 1
ATOM 902 C CA . GLU A 1 118 ? -28.060 -1.512 32.479 1.00 71.00 118 GLU A CA 1
ATOM 903 C C . GLU A 1 118 ? -28.317 -2.014 33.914 1.00 71.00 118 GLU A C 1
ATOM 905 O O . GLU A 1 118 ? -29.270 -2.762 34.128 1.00 71.00 118 GLU A O 1
ATOM 910 N N . ASN A 1 119 ? -27.511 -1.588 34.894 1.00 53.22 119 ASN A N 1
ATOM 911 C CA . ASN A 1 119 ? -27.612 -1.971 36.307 1.00 53.22 119 ASN A CA 1
ATOM 912 C C . ASN A 1 119 ? -27.817 -0.739 37.199 1.00 53.22 119 ASN A C 1
ATOM 914 O O . ASN A 1 119 ? -28.540 -0.861 38.212 1.00 53.22 119 ASN A O 1
#

Radius of gyration: 30.3 Å; chains: 1; bounding box: 67×26×93 Å

Secondary structure (DSSP, 8-state):
-HHHHHHHHHHHHHHHHHHH-HHHHHTT-HHHHHHHHTS----------S-------------------SGGGHHHHHHHHHHHHHHHHHHHHHHHHHHHHHHHHHHHHHHHHHHTT--

Sequence (119 aa):
MTRLTARVQKVRDELEQLLDDDDDMADLYLSRKLAGASSPVSVSGPPNWYPASPTIGSKISRASRASIATVRGDENDVEELEMLLEAYFMQIDGTLNKLATVCAVLDAYLSFSLAYKEN